Protein AF-A0ABD0KEA9-F1 (afdb_monomer)

InterPro domains:
  IPR002018 Carboxylesterase, type B [PF00135] (58-97)
  IPR029058 Alpha/Beta hydrolase fold [G3DSA:3.40.50.1820] (56-98)
  IPR029058 Alpha/Beta hydrolase fold [SSF53474] (57-96)

Organism: NCBI:txid370345

Foldseek 3Di:
DDDDDDDDDDDDDDDDDDDDDDDPPPCVVVVVVVVVVVVVVVVVVDDPPPFDKDWDQDLVGIFIWTWDQDPPPRDIDTDGPDDDQFDPCDDPSPVPPTHGDPDPDD

Nearest PDB structures (foldseek):
  3fnb-assembly1_B  TM=3.994E-01  e=3.335E+00  Streptococcus mutans UA159
  2nvm-assembly1_B  TM=3.676E-01  e=4.300E+00  Trichormus variabilis ATCC 29413
  2kc9-assembly1_A  TM=2.903E-01  e=4.300E+00  Escherichia coli K-12
  6h8k-assembly1_C  TM=2.919E-01  e=6.296E+00  Yarrowia lipolytica

Sequence (106 aa):
MSCLPSQMIPSITFTRTCSHSRGGCPVRHQVVLTMLTLVLMWTWLGQCDARRFMERPTGYGTVRGLVETVHGGGKRVEKYLGIPYARPPLGNLRFERIHVQRILAC

Secondary structure (DSSP, 8-state):
-------------------------THHHHHHHHHHHHHHHHHHS-------EEEEEETTEEEEEEEEEPTTT--EEEE------S----GGGTTSPP--------

Structure (mmCIF, N/CA/C/O backbone):
data_AF-A0ABD0KEA9-F1
#
_entry.id   AF-A0ABD0KEA9-F1
#
loop_
_atom_site.group_PDB
_atom_site.id
_atom_site.type_symbol
_atom_site.label_atom_id
_atom_site.label_alt_id
_atom_site.label_comp_id
_atom_site.label_asym_id
_atom_site.label_entity_id
_atom_site.label_seq_id
_atom_site.pdbx_PDB_ins_code
_atom_site.Cartn_x
_atom_site.Cartn_y
_atom_site.Cartn_z
_atom_site.occupancy
_atom_site.B_iso_or_equiv
_atom_site.auth_seq_id
_atom_site.auth_comp_id
_atom_site.auth_asym_id
_atom_site.auth_atom_id
_atom_site.pdbx_PDB_model_num
ATOM 1 N N . MET A 1 1 ? 51.033 -19.710 -19.725 1.00 39.94 1 MET A N 1
ATOM 2 C CA . MET A 1 1 ? 51.881 -20.916 -19.812 1.00 39.94 1 MET A CA 1
ATOM 3 C C . MET A 1 1 ? 50.962 -22.090 -19.483 1.00 39.94 1 MET A C 1
ATOM 5 O O . MET A 1 1 ? 50.550 -22.192 -18.342 1.00 39.94 1 MET A O 1
ATOM 9 N N . SER A 1 2 ? 50.251 -22.649 -20.473 1.00 37.47 2 SER A N 1
ATOM 10 C CA . SER A 1 2 ? 50.660 -23.830 -21.274 1.00 37.47 2 SER A CA 1
ATOM 11 C C . SER A 1 2 ? 50.842 -25.057 -20.359 1.00 37.47 2 SER A C 1
ATOM 13 O O . SER A 1 2 ? 51.648 -24.995 -19.444 1.00 37.47 2 SER A O 1
ATOM 15 N N . CYS A 1 3 ? 50.101 -26.160 -20.488 1.00 37.50 3 CYS A N 1
ATOM 16 C CA . CYS A 1 3 ? 49.977 -26.983 -21.692 1.00 37.50 3 CYS A CA 1
ATOM 17 C C . CYS A 1 3 ? 48.723 -27.888 -21.681 1.00 37.50 3 CYS A C 1
ATOM 19 O O . CYS A 1 3 ? 48.277 -28.338 -20.628 1.00 37.50 3 CYS A O 1
ATOM 21 N N . LEU A 1 4 ? 48.230 -28.191 -22.889 1.00 46.28 4 LEU A N 1
ATOM 22 C CA . LEU A 1 4 ? 47.390 -29.347 -23.237 1.00 46.28 4 LEU A CA 1
ATOM 23 C C . LEU A 1 4 ? 48.160 -30.675 -23.069 1.00 46.28 4 LEU A C 1
ATOM 25 O O . LEU A 1 4 ? 49.394 -30.658 -23.044 1.00 46.28 4 LEU A O 1
ATOM 29 N N . PRO A 1 5 ? 47.466 -31.819 -23.216 1.00 48.44 5 PRO A N 1
ATOM 30 C CA . PRO A 1 5 ? 48.010 -32.914 -24.000 1.00 48.44 5 PRO A CA 1
ATOM 31 C C . PRO A 1 5 ? 47.191 -33.239 -25.257 1.00 48.44 5 PRO A C 1
ATOM 33 O O . PRO A 1 5 ? 45.963 -33.287 -25.284 1.00 48.44 5 PRO A O 1
ATOM 36 N N . SER A 1 6 ? 47.996 -33.451 -26.289 1.00 44.81 6 SER A N 1
ATOM 37 C CA . SER A 1 6 ? 47.779 -33.911 -27.652 1.00 44.81 6 SER A CA 1
ATOM 38 C C . SER A 1 6 ? 47.024 -35.236 -27.831 1.00 44.81 6 SER A C 1
ATOM 40 O O . SER A 1 6 ? 47.355 -36.233 -27.203 1.00 44.81 6 SER A O 1
ATOM 42 N N . GLN A 1 7 ? 46.189 -35.218 -28.877 1.00 47.38 7 GLN A N 1
ATOM 43 C CA . GLN A 1 7 ? 46.119 -36.173 -29.998 1.00 47.38 7 GLN A CA 1
ATOM 44 C C . GLN A 1 7 ? 45.576 -37.592 -29.761 1.00 47.38 7 GLN A C 1
ATOM 46 O O . GLN A 1 7 ? 46.248 -38.467 -29.224 1.00 47.38 7 GLN A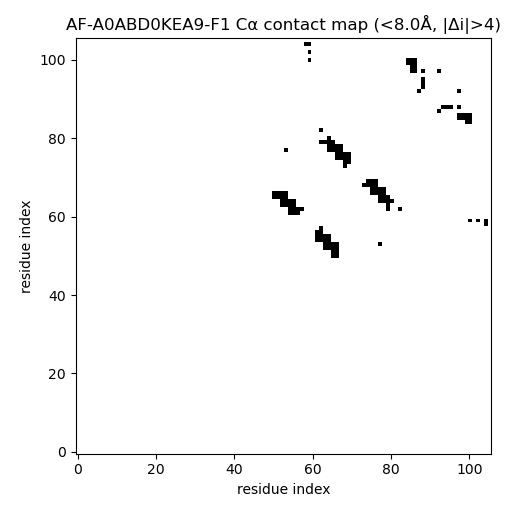 O 1
ATOM 51 N N . MET A 1 8 ? 44.444 -37.871 -30.413 1.00 37.59 8 MET A N 1
ATOM 52 C CA . MET A 1 8 ? 44.232 -39.152 -31.086 1.00 37.59 8 MET A CA 1
ATOM 53 C C . MET A 1 8 ? 43.490 -38.912 -32.405 1.00 37.59 8 MET A C 1
ATOM 55 O O . MET A 1 8 ? 42.360 -38.432 -32.433 1.00 37.59 8 MET A O 1
ATOM 59 N N . ILE A 1 9 ? 44.190 -39.196 -33.500 1.00 55.03 9 ILE A N 1
ATOM 60 C CA . ILE A 1 9 ? 43.733 -39.114 -34.889 1.00 55.03 9 ILE A CA 1
ATOM 61 C C . ILE A 1 9 ? 43.182 -40.490 -35.279 1.00 55.03 9 ILE A C 1
ATOM 63 O O . ILE A 1 9 ? 43.845 -41.491 -35.005 1.00 55.03 9 ILE A O 1
ATOM 67 N N . PRO A 1 10 ? 42.062 -40.560 -36.012 1.00 43.53 10 PRO A N 1
ATOM 68 C CA . PRO A 1 10 ? 41.913 -41.598 -37.020 1.00 43.53 10 PRO A CA 1
ATOM 69 C C . PRO A 1 10 ? 41.870 -40.984 -38.422 1.00 43.53 10 PRO A C 1
ATOM 71 O O . PRO A 1 10 ? 40.972 -40.228 -38.790 1.00 43.53 10 PRO A O 1
ATOM 74 N N . SER A 1 11 ? 42.876 -41.354 -39.208 1.00 51.12 11 SER A N 1
ATOM 75 C CA . SER A 1 11 ? 42.939 -41.175 -40.650 1.00 51.12 11 SER A CA 1
ATOM 76 C C . SER A 1 11 ? 41.891 -42.079 -41.290 1.00 51.12 11 SER A C 1
ATOM 78 O O . SER A 1 11 ? 42.076 -43.294 -41.323 1.00 51.12 11 SER A O 1
ATOM 80 N N . ILE A 1 12 ? 40.803 -41.514 -41.812 1.00 56.44 12 ILE A N 1
ATOM 81 C CA . ILE A 1 12 ? 39.953 -42.232 -42.764 1.00 56.44 12 ILE A CA 1
ATOM 82 C C . ILE A 1 12 ? 39.763 -41.361 -43.997 1.00 56.44 12 ILE A C 1
ATOM 84 O O . ILE A 1 12 ? 39.198 -40.270 -43.975 1.00 56.44 12 ILE A O 1
ATOM 88 N N . THR A 1 13 ? 40.332 -41.888 -45.068 1.00 46.00 13 THR A N 1
ATOM 89 C CA . THR A 1 13 ? 40.400 -41.377 -46.422 1.00 46.00 13 THR A CA 1
ATOM 90 C C . THR A 1 13 ? 39.017 -41.083 -47.002 1.00 46.00 13 THR A C 1
ATOM 92 O O . THR A 1 13 ? 38.128 -41.929 -47.035 1.00 46.00 13 THR A O 1
ATOM 95 N N . PHE A 1 14 ? 38.900 -39.855 -47.500 1.00 48.84 14 PHE A N 1
ATOM 96 C CA . PHE A 1 14 ? 38.057 -39.367 -48.587 1.00 48.84 14 PHE A CA 1
ATOM 97 C C . PHE A 1 14 ? 37.294 -40.440 -49.391 1.00 48.84 14 PHE A C 1
ATOM 99 O O . PHE A 1 14 ? 37.881 -41.152 -50.203 1.00 48.84 14 PHE A O 1
ATOM 106 N N . THR A 1 15 ? 35.961 -40.449 -49.286 1.00 43.66 15 THR A N 1
ATOM 107 C CA . THR A 1 15 ? 35.105 -40.826 -50.419 1.00 43.66 15 THR A CA 1
ATOM 108 C C . THR A 1 15 ? 33.952 -39.834 -50.588 1.00 43.66 15 THR A C 1
ATOM 110 O O . THR A 1 15 ? 33.056 -39.724 -49.764 1.00 43.66 15 THR A O 1
ATOM 113 N N . ARG A 1 16 ? 34.011 -39.140 -51.730 1.00 38.59 16 ARG A N 1
ATOM 114 C CA . ARG A 1 16 ? 32.894 -38.626 -52.535 1.00 38.59 16 ARG A CA 1
ATOM 115 C C . ARG A 1 16 ? 31.982 -37.573 -51.899 1.00 38.59 16 ARG A C 1
ATOM 117 O O . ARG A 1 16 ? 30.956 -37.859 -51.293 1.00 38.59 16 ARG A O 1
ATOM 124 N N . THR A 1 17 ? 32.263 -36.328 -52.272 1.00 51.31 17 THR A N 1
ATOM 125 C CA . THR A 1 17 ? 31.219 -35.367 -52.633 1.00 51.31 17 THR A CA 1
ATOM 126 C C . THR A 1 17 ? 30.266 -36.014 -53.647 1.00 51.31 17 THR A C 1
ATOM 128 O O . THR A 1 17 ? 30.593 -36.166 -54.822 1.00 51.31 17 THR A O 1
ATOM 131 N N . CYS A 1 18 ? 29.075 -36.419 -53.203 1.00 41.50 18 CYS A N 1
ATOM 132 C CA . CYS A 1 18 ? 27.976 -36.688 -54.123 1.00 41.50 18 CYS A CA 1
ATOM 133 C C . CYS A 1 18 ? 27.355 -35.352 -54.524 1.00 41.50 18 CYS A C 1
ATOM 135 O O . CYS A 1 18 ? 26.580 -34.731 -53.796 1.00 41.50 18 CYS A O 1
ATOM 137 N N . SER A 1 19 ? 27.753 -34.918 -55.713 1.00 52.91 19 SER A N 1
ATOM 138 C CA . SER A 1 19 ? 27.030 -33.984 -56.551 1.00 52.91 19 SER A CA 1
ATOM 139 C C . SER A 1 19 ? 25.570 -34.424 -56.726 1.00 52.91 19 SER A C 1
ATOM 141 O O . SER A 1 19 ? 25.270 -35.523 -57.175 1.00 52.91 19 SER A O 1
ATOM 143 N N . HIS A 1 20 ? 24.669 -33.518 -56.353 1.00 51.78 20 HIS A N 1
ATOM 144 C CA . HIS A 1 20 ? 23.441 -33.161 -57.063 1.00 51.78 20 HIS A CA 1
ATOM 145 C C . HIS A 1 20 ? 22.667 -34.281 -57.794 1.00 51.78 20 HIS A C 1
ATOM 147 O O . HIS A 1 20 ? 22.959 -34.586 -58.946 1.00 51.78 20 HIS A O 1
ATOM 153 N N . SER A 1 21 ? 21.561 -34.757 -57.205 1.00 41.00 21 SER A N 1
ATOM 154 C CA . SER A 1 21 ? 20.344 -35.073 -57.974 1.00 41.00 21 SER A CA 1
ATOM 155 C C . SER A 1 21 ? 19.112 -35.281 -57.079 1.00 41.00 21 SER A C 1
ATOM 157 O O . SER A 1 21 ? 18.949 -36.319 -56.449 1.00 41.00 21 SER A O 1
ATOM 159 N N . ARG A 1 22 ? 18.207 -34.295 -57.146 1.00 50.91 22 ARG A N 1
ATOM 160 C CA . ARG A 1 22 ? 16.736 -34.439 -57.164 1.00 50.91 22 ARG A CA 1
ATOM 161 C C . ARG A 1 22 ? 16.058 -35.137 -55.977 1.00 50.91 22 ARG A C 1
ATOM 163 O O . ARG A 1 22 ? 15.383 -36.146 -56.124 1.00 50.91 22 ARG A O 1
ATOM 170 N N . GLY A 1 23 ? 16.080 -34.457 -54.842 1.00 48.34 23 GLY A N 1
ATOM 171 C CA . GLY A 1 2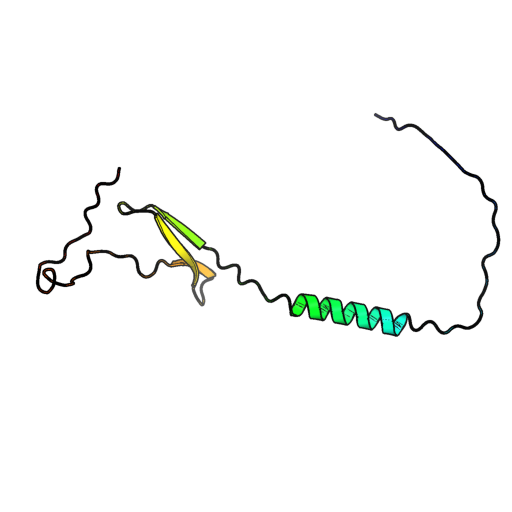3 ? 14.915 -34.352 -53.968 1.00 48.34 23 GLY A CA 1
ATOM 172 C C . GLY A 1 23 ? 14.810 -32.885 -53.589 1.00 48.34 23 GLY A C 1
ATOM 173 O O . GLY A 1 23 ? 15.715 -32.369 -52.943 1.00 48.34 23 GLY A O 1
ATOM 174 N N . GLY A 1 24 ? 13.795 -32.169 -54.074 1.00 48.97 24 GLY A N 1
ATOM 175 C CA . GLY A 1 24 ? 13.556 -30.784 -53.673 1.00 48.97 24 GLY A CA 1
ATOM 176 C C . GLY A 1 24 ? 13.190 -30.770 -52.197 1.00 48.97 24 GLY A C 1
ATOM 177 O O . GLY A 1 24 ? 12.019 -30.884 -51.854 1.00 48.97 24 GLY A O 1
ATOM 178 N N . CYS A 1 25 ? 14.191 -30.724 -51.321 1.00 48.66 25 CYS A N 1
ATOM 179 C CA . CYS A 1 25 ? 13.965 -30.741 -49.890 1.00 48.66 25 CYS A CA 1
ATOM 180 C C . CYS A 1 25 ? 13.130 -29.495 -49.534 1.00 48.66 25 CYS A C 1
ATOM 182 O O . CYS A 1 25 ? 13.555 -28.376 -49.847 1.00 48.66 25 CYS A O 1
ATOM 184 N N . PRO A 1 26 ? 11.971 -29.627 -48.866 1.00 55.84 26 PRO A N 1
ATOM 185 C CA . PRO A 1 26 ? 11.125 -28.499 -48.470 1.00 55.84 26 PRO A CA 1
ATOM 186 C C . PRO A 1 26 ? 11.741 -27.710 -47.293 1.00 55.84 26 PRO A C 1
ATOM 188 O O . PRO A 1 26 ? 11.032 -27.172 -46.447 1.00 55.84 26 PRO A O 1
ATOM 191 N N . VAL A 1 27 ? 13.076 -27.616 -47.230 1.00 54.34 27 VAL A N 1
ATOM 192 C CA . VAL A 1 27 ? 13.852 -27.034 -46.122 1.00 54.34 27 VAL A CA 1
ATOM 193 C C . VAL A 1 27 ? 13.527 -25.557 -45.948 1.00 54.34 27 VAL A C 1
ATOM 195 O O . VAL A 1 27 ? 13.516 -25.055 -44.834 1.00 54.34 27 VAL A O 1
ATOM 198 N N . ARG A 1 28 ? 13.186 -24.853 -47.033 1.00 61.66 28 ARG A N 1
ATOM 199 C CA . ARG A 1 28 ? 12.846 -23.428 -46.970 1.00 61.66 28 ARG A CA 1
ATOM 200 C C . ARG A 1 28 ? 11.506 -23.186 -46.276 1.00 61.66 28 ARG A C 1
ATOM 202 O O . ARG A 1 28 ? 11.402 -22.256 -45.492 1.00 61.66 28 ARG A O 1
ATOM 209 N N . HIS A 1 29 ? 10.504 -24.031 -46.520 1.00 60.66 29 HIS A N 1
ATOM 210 C CA . HIS A 1 29 ? 9.199 -23.898 -45.869 1.00 60.66 29 HIS A CA 1
ATOM 211 C C . HIS A 1 29 ? 9.235 -24.444 -44.437 1.00 60.66 29 HIS A C 1
ATOM 213 O O . HIS A 1 29 ? 8.672 -23.840 -43.530 1.00 60.66 29 HIS A O 1
ATOM 219 N N . GLN A 1 30 ? 9.959 -25.545 -44.217 1.00 70.81 30 GLN A N 1
ATOM 220 C CA . GLN A 1 30 ? 10.080 -26.166 -42.901 1.00 70.81 30 GLN A CA 1
ATOM 221 C C . GLN A 1 30 ? 10.874 -25.295 -41.916 1.00 70.81 30 GLN A C 1
ATOM 223 O O . GLN A 1 30 ? 10.455 -25.166 -40.773 1.00 70.81 30 GLN A O 1
ATOM 228 N N . VAL A 1 31 ? 11.950 -24.628 -42.357 1.00 78.75 31 VAL A N 1
ATOM 229 C CA . VAL A 1 31 ? 12.700 -23.669 -41.521 1.00 78.75 31 VAL A CA 1
ATOM 230 C C . VAL A 1 31 ? 11.880 -22.405 -41.236 1.00 78.75 31 VAL A C 1
ATOM 232 O O . VAL A 1 31 ? 11.952 -21.857 -40.142 1.00 78.75 31 VAL A O 1
ATOM 235 N N . VAL A 1 32 ? 11.061 -21.942 -42.185 1.00 85.00 32 VAL A N 1
ATOM 236 C CA . VAL A 1 32 ? 10.185 -20.778 -41.962 1.00 85.00 32 VAL A CA 1
ATOM 237 C C . VAL A 1 32 ? 9.064 -21.114 -40.975 1.00 85.00 32 VAL A C 1
ATOM 239 O O . VAL A 1 32 ? 8.796 -20.323 -40.076 1.00 85.00 32 VAL A O 1
ATOM 242 N N . LEU A 1 33 ? 8.458 -22.300 -41.084 1.00 82.12 33 LEU A N 1
ATOM 243 C CA . LEU A 1 33 ? 7.445 -22.782 -40.141 1.00 82.12 33 LEU A CA 1
ATOM 244 C C . LEU A 1 33 ? 7.998 -22.940 -38.723 1.00 82.12 33 LEU A C 1
ATOM 246 O O . LEU A 1 33 ? 7.331 -22.530 -37.779 1.00 82.12 33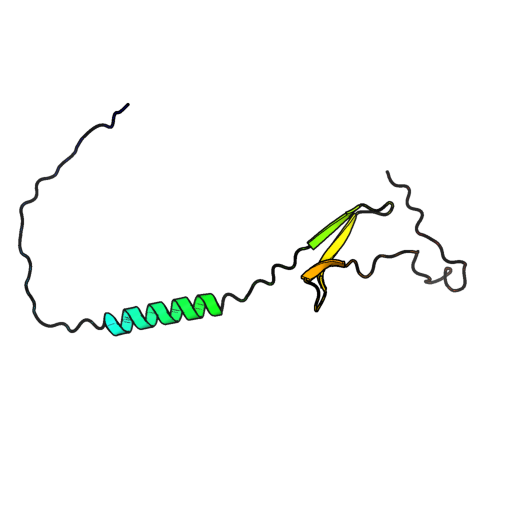 LEU A O 1
ATOM 250 N N . THR A 1 34 ? 9.206 -23.490 -38.556 1.00 86.12 34 THR A N 1
ATOM 251 C CA . THR A 1 34 ? 9.818 -23.629 -37.224 1.00 86.12 34 THR A CA 1
ATOM 252 C C . THR A 1 34 ? 10.187 -22.280 -36.616 1.00 86.12 34 THR A C 1
ATOM 254 O O . THR A 1 34 ? 9.991 -22.075 -35.423 1.00 86.12 34 THR A O 1
ATOM 257 N N . MET A 1 35 ? 10.657 -21.320 -37.414 1.00 85.88 35 MET A N 1
ATOM 258 C CA . MET A 1 35 ? 10.896 -19.955 -36.933 1.00 85.88 35 MET A CA 1
ATOM 259 C C . MET A 1 35 ? 9.592 -19.271 -36.507 1.00 85.88 35 MET A C 1
ATOM 261 O O . MET A 1 35 ? 9.549 -18.610 -35.473 1.00 85.88 35 MET A O 1
ATOM 265 N N . LEU A 1 36 ? 8.510 -19.472 -37.263 1.00 87.50 36 LEU A N 1
ATOM 266 C CA . LEU A 1 36 ? 7.208 -18.870 -36.985 1.00 87.50 36 LEU A CA 1
ATOM 267 C C . LEU A 1 36 ? 6.564 -19.468 -35.723 1.00 87.50 36 LEU A C 1
ATOM 269 O O . LEU A 1 36 ? 6.019 -18.720 -34.917 1.00 87.50 36 LEU A O 1
ATOM 273 N N . THR A 1 37 ? 6.689 -20.778 -35.480 1.00 87.88 37 THR A N 1
ATOM 274 C CA . THR A 1 37 ? 6.201 -21.399 -34.236 1.00 87.88 37 THR A CA 1
ATOM 275 C C . THR A 1 37 ? 7.030 -21.021 -33.015 1.00 87.88 37 THR A C 1
ATOM 277 O O . THR A 1 37 ? 6.448 -20.867 -31.949 1.00 87.88 37 THR A O 1
ATOM 280 N N . LEU A 1 38 ? 8.346 -20.819 -33.140 1.00 85.88 38 LEU A N 1
ATOM 281 C CA . LEU A 1 38 ? 9.186 -20.335 -32.036 1.00 85.88 38 LEU A CA 1
ATOM 282 C C . LEU A 1 38 ? 8.870 -18.880 -31.673 1.00 85.88 38 LEU A C 1
ATOM 284 O O . LEU A 1 38 ? 8.754 -18.558 -30.493 1.00 85.88 38 LEU A O 1
ATOM 288 N N . VAL A 1 39 ? 8.663 -18.019 -32.675 1.00 87.12 39 VAL A N 1
ATOM 289 C CA . VAL A 1 39 ? 8.207 -16.636 -32.464 1.00 87.12 39 VAL A CA 1
ATOM 290 C C . VAL A 1 39 ? 6.827 -16.631 -31.818 1.00 87.12 39 VAL A C 1
ATOM 292 O O . VAL A 1 39 ? 6.635 -15.949 -30.816 1.00 87.12 39 VAL A O 1
ATOM 295 N N . LEU A 1 40 ? 5.886 -17.439 -32.321 1.00 84.31 40 LEU A N 1
ATOM 296 C CA . LEU A 1 40 ? 4.569 -17.570 -31.705 1.00 84.31 40 LEU A CA 1
ATOM 297 C C . LEU A 1 40 ? 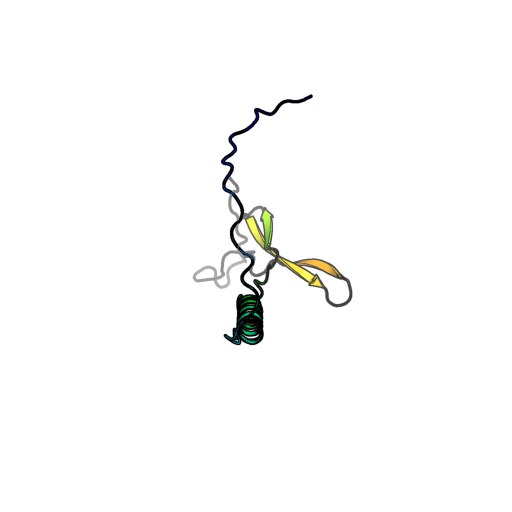4.684 -18.099 -30.270 1.00 84.31 40 LEU A C 1
ATOM 299 O O . LEU A 1 40 ? 4.157 -17.479 -29.358 1.00 84.31 40 LEU A O 1
ATOM 303 N N . MET A 1 41 ? 5.454 -19.153 -30.020 1.00 80.06 41 MET A N 1
ATOM 304 C CA . MET A 1 41 ? 5.673 -19.694 -28.678 1.00 80.06 41 MET A CA 1
ATOM 305 C C . MET A 1 41 ? 6.262 -18.644 -27.720 1.00 80.06 41 MET A C 1
ATOM 307 O O . MET A 1 41 ? 5.796 -18.534 -26.592 1.00 80.06 41 MET A O 1
ATOM 311 N N . TRP A 1 42 ? 7.213 -17.816 -28.160 1.00 75.00 42 TRP A N 1
ATOM 312 C CA . TRP A 1 42 ? 7.735 -16.699 -27.360 1.00 75.00 42 TRP A CA 1
ATOM 313 C C . TRP A 1 42 ? 6.734 -15.565 -27.155 1.00 75.00 42 TRP A C 1
ATOM 315 O O . TRP A 1 42 ? 6.732 -14.953 -26.094 1.00 75.00 42 TRP A O 1
ATOM 325 N N . THR A 1 43 ? 5.858 -15.298 -28.123 1.00 79.19 43 THR A N 1
ATOM 326 C CA . THR A 1 43 ? 4.767 -14.325 -27.941 1.00 79.19 43 THR A CA 1
ATOM 327 C C . THR A 1 43 ? 3.625 -14.860 -27.068 1.00 79.19 43 THR A C 1
ATOM 329 O O . THR A 1 43 ? 2.882 -14.067 -26.498 1.00 79.19 43 THR A O 1
ATOM 332 N N . TRP A 1 44 ? 3.496 -16.186 -26.935 1.00 74.38 44 TRP A N 1
ATOM 333 C CA . TRP A 1 44 ? 2.477 -16.861 -26.123 1.00 74.38 44 TRP A CA 1
ATOM 334 C C . TRP A 1 44 ? 2.952 -17.215 -24.704 1.00 74.38 44 TRP A C 1
ATOM 336 O O . TRP A 1 44 ? 2.114 -17.362 -23.813 1.00 74.38 44 TRP A O 1
ATOM 346 N N . LEU A 1 45 ? 4.265 -17.296 -24.445 1.00 66.94 45 LEU A N 1
ATOM 347 C CA . LEU A 1 45 ? 4.800 -17.203 -23.083 1.00 66.94 45 LEU A CA 1
ATOM 348 C C . LEU A 1 45 ? 4.654 -15.748 -22.633 1.00 66.94 45 LEU A C 1
ATOM 350 O O . LEU A 1 45 ? 5.545 -14.925 -22.823 1.00 66.94 45 LEU A O 1
ATOM 354 N N . GLY A 1 46 ? 3.458 -15.453 -22.122 1.00 66.00 46 GLY A N 1
ATOM 355 C CA . GLY A 1 46 ? 2.974 -14.120 -21.807 1.00 66.00 46 GLY A CA 1
ATOM 356 C C . GLY A 1 46 ? 3.987 -13.250 -21.077 1.00 66.00 46 GLY A C 1
ATOM 357 O O . GLY A 1 46 ? 4.837 -13.730 -20.327 1.00 66.00 46 GLY A O 1
ATOM 358 N N . GLN A 1 47 ? 3.866 -11.940 -21.286 1.00 64.56 47 GLN A N 1
ATOM 359 C CA . GLN A 1 47 ? 4.609 -10.969 -20.501 1.00 64.56 47 GLN A CA 1
ATOM 360 C C . GLN A 1 47 ? 4.345 -11.214 -19.010 1.00 64.56 47 GLN A C 1
ATOM 362 O O . GLN A 1 47 ? 3.299 -10.852 -18.47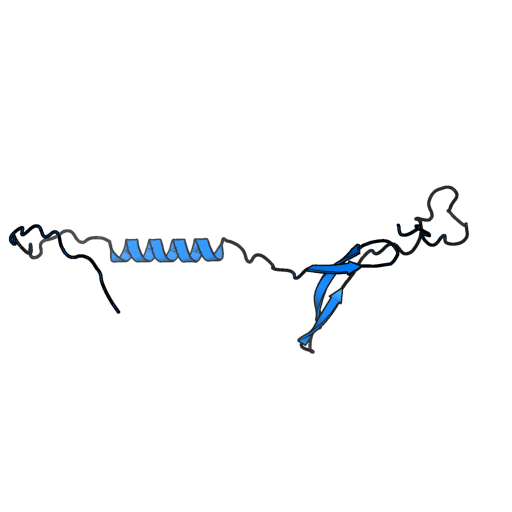4 1.00 64.56 47 GLN A O 1
ATOM 367 N N . CYS A 1 48 ? 5.309 -11.842 -18.338 1.00 58.44 48 CYS A N 1
ATOM 368 C CA . CYS A 1 48 ? 5.361 -11.913 -16.892 1.00 58.44 48 CYS A CA 1
ATOM 369 C C . CYS A 1 48 ? 5.504 -10.471 -16.397 1.00 58.44 48 CYS A C 1
ATOM 371 O O . CYS A 1 48 ? 6.579 -9.882 -16.514 1.00 58.44 48 CYS A O 1
ATOM 373 N N . ASP A 1 49 ? 4.417 -9.879 -15.902 1.00 62.84 49 ASP A N 1
ATOM 374 C CA . ASP A 1 49 ? 4.443 -8.544 -15.306 1.00 62.84 49 ASP A CA 1
ATOM 375 C C . ASP A 1 49 ? 5.317 -8.608 -14.045 1.00 62.84 49 ASP A C 1
ATOM 377 O O . ASP A 1 49 ? 4.881 -9.020 -12.968 1.00 62.84 49 ASP A O 1
ATO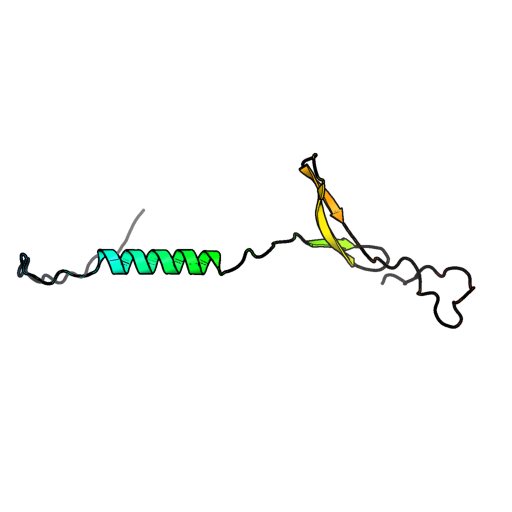M 381 N N . ALA A 1 50 ? 6.599 -8.268 -14.199 1.00 64.88 50 ALA A N 1
ATOM 382 C CA . ALA A 1 50 ? 7.583 -8.219 -13.127 1.00 64.88 50 ALA A CA 1
ATOM 383 C C . ALA A 1 50 ? 7.342 -6.978 -12.255 1.00 64.88 50 ALA A C 1
ATOM 385 O O . ALA A 1 50 ? 8.177 -6.073 -12.152 1.00 64.88 50 ALA A O 1
ATOM 386 N N . ARG A 1 51 ? 6.168 -6.930 -11.621 1.00 73.38 51 ARG A N 1
ATOM 387 C CA . ARG A 1 51 ? 5.832 -5.950 -10.594 1.00 73.38 51 ARG A CA 1
ATOM 388 C C . ARG A 1 51 ? 6.867 -6.035 -9.480 1.00 73.38 51 ARG A C 1
ATOM 390 O O . ARG A 1 51 ? 6.999 -7.047 -8.799 1.00 73.38 51 ARG A O 1
ATOM 397 N N . ARG A 1 52 ? 7.634 -4.957 -9.305 1.00 84.19 52 ARG A N 1
ATOM 398 C CA . ARG A 1 52 ? 8.640 -4.857 -8.242 1.00 84.19 52 ARG A CA 1
ATOM 399 C C . ARG A 1 52 ? 7.939 -4.679 -6.898 1.00 84.19 52 ARG A C 1
ATOM 401 O O . ARG A 1 52 ? 7.405 -3.604 -6.624 1.00 84.19 52 ARG A O 1
ATOM 408 N N . PHE A 1 53 ? 7.957 -5.723 -6.078 1.00 91.25 53 PHE A N 1
ATOM 409 C CA . PHE A 1 53 ? 7.505 -5.668 -4.690 1.00 91.25 53 PHE A CA 1
ATOM 410 C C . PHE A 1 53 ? 8.573 -5.029 -3.792 1.00 91.25 53 PHE A C 1
ATOM 412 O O . PHE A 1 53 ? 9.767 -5.158 -4.060 1.00 91.25 53 PHE A O 1
ATOM 419 N N . MET A 1 54 ? 8.136 -4.331 -2.744 1.00 93.81 54 MET A N 1
ATOM 420 C CA . MET A 1 54 ? 8.998 -3.695 -1.743 1.00 93.81 54 MET A CA 1
ATOM 421 C C . MET A 1 54 ? 8.490 -4.032 -0.343 1.00 93.81 54 MET A C 1
ATOM 423 O O . MET A 1 54 ? 7.290 -3.959 -0.104 1.00 93.81 54 MET A O 1
ATOM 427 N N . GLU A 1 55 ? 9.378 -4.382 0.583 1.00 95.00 55 GLU A N 1
ATOM 428 C CA . GLU A 1 55 ? 9.022 -4.675 1.974 1.00 95.00 55 GLU A CA 1
ATOM 429 C C . GLU A 1 55 ? 9.558 -3.589 2.909 1.00 95.00 55 GLU A C 1
ATOM 431 O O . GLU A 1 55 ? 10.688 -3.119 2.757 1.00 95.00 55 GLU A O 1
ATOM 436 N N . ARG A 1 56 ? 8.739 -3.161 3.875 1.00 95.06 56 ARG A N 1
ATOM 437 C CA . ARG A 1 56 ? 9.095 -2.135 4.861 1.00 95.06 56 ARG A CA 1
ATOM 438 C C . ARG A 1 56 ? 8.769 -2.611 6.273 1.00 95.06 56 ARG A C 1
ATOM 440 O O . ARG A 1 56 ? 7.617 -2.967 6.527 1.00 95.06 56 ARG A O 1
ATOM 447 N N . PRO A 1 57 ? 9.742 -2.605 7.201 1.00 93.94 57 PRO A N 1
ATOM 448 C CA . PRO A 1 57 ? 9.469 -2.902 8.597 1.00 93.94 57 PRO A CA 1
ATOM 449 C C . PRO A 1 57 ? 8.695 -1.742 9.232 1.00 93.94 57 PRO A C 1
ATOM 451 O O . PRO A 1 57 ? 9.020 -0.572 9.030 1.00 93.94 57 PRO A O 1
ATOM 454 N N . THR A 1 58 ? 7.675 -2.065 10.016 1.00 90.19 58 THR A N 1
ATOM 455 C CA . THR A 1 58 ? 6.941 -1.118 10.862 1.00 90.19 58 THR A CA 1
ATOM 456 C C . THR A 1 58 ? 6.943 -1.636 12.298 1.00 90.19 58 THR A C 1
ATOM 458 O O . THR A 1 58 ? 7.218 -2.813 12.528 1.00 90.19 58 THR A O 1
ATOM 461 N N . GLY A 1 59 ? 6.583 -0.795 13.272 1.00 87.69 59 GLY A N 1
ATOM 462 C CA . GLY A 1 59 ? 6.457 -1.232 14.671 1.00 87.69 59 GLY A CA 1
ATOM 463 C C . GLY A 1 59 ? 5.423 -2.347 14.898 1.00 87.69 59 GLY A C 1
ATOM 464 O O . GLY A 1 59 ? 5.440 -2.980 15.946 1.00 87.69 59 GLY A O 1
ATOM 465 N N . TYR A 1 60 ? 4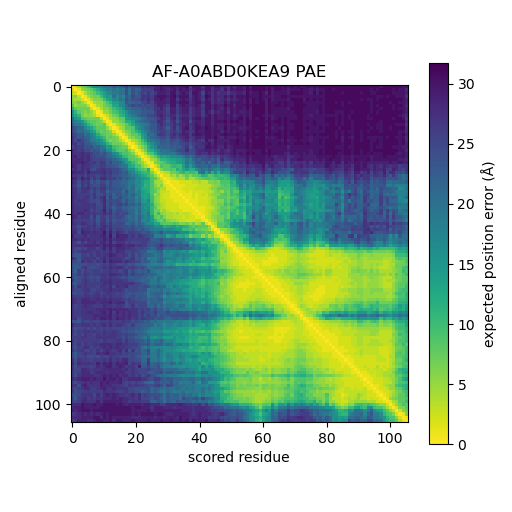.549 -2.610 13.919 1.00 86.31 60 TYR A N 1
ATOM 466 C CA . TYR A 1 60 ? 3.503 -3.637 13.975 1.00 86.31 60 TYR A CA 1
ATOM 467 C C . TYR A 1 60 ? 3.804 -4.869 13.105 1.00 86.31 60 TYR A C 1
ATOM 469 O O . TYR A 1 60 ? 2.981 -5.779 13.036 1.00 86.31 60 TYR A O 1
ATOM 477 N N . GLY A 1 61 ? 4.958 -4.902 12.429 1.00 90.69 61 GLY A N 1
ATOM 478 C CA . GLY A 1 61 ? 5.356 -5.966 11.503 1.00 90.69 61 GLY A CA 1
ATOM 479 C C . GLY A 1 61 ? 5.801 -5.444 10.136 1.00 90.69 61 GLY A C 1
ATOM 480 O O . GLY A 1 61 ? 5.759 -4.243 9.855 1.00 90.69 61 GLY A O 1
ATOM 481 N N . THR A 1 62 ? 6.248 -6.347 9.268 1.00 93.88 62 THR A N 1
ATOM 482 C CA . THR A 1 62 ? 6.710 -6.002 7.916 1.00 93.88 62 THR A CA 1
ATOM 483 C C . THR A 1 62 ? 5.537 -5.898 6.946 1.00 93.88 62 THR A C 1
ATOM 485 O O . THR A 1 62 ? 4.693 -6.789 6.880 1.00 93.88 62 THR A O 1
ATOM 488 N N . VAL A 1 63 ? 5.496 -4.820 6.162 1.00 95.38 63 VAL A N 1
ATOM 489 C CA . VAL A 1 63 ? 4.467 -4.573 5.147 1.00 95.38 63 VAL A CA 1
ATOM 490 C C . VAL A 1 63 ? 5.067 -4.707 3.754 1.00 95.38 63 VAL A C 1
ATOM 492 O O . VAL A 1 63 ? 6.104 -4.116 3.462 1.00 95.38 63 VAL A O 1
ATOM 495 N N . ARG A 1 64 ? 4.373 -5.428 2.868 1.00 95.31 64 ARG A N 1
ATOM 496 C CA . ARG A 1 64 ? 4.714 -5.535 1.446 1.00 95.31 64 ARG A CA 1
ATOM 497 C C . ARG A 1 64 ? 3.889 -4.558 0.607 1.00 95.31 64 ARG A C 1
ATOM 499 O O . ARG A 1 64 ? 2.663 -4.548 0.682 1.00 95.31 64 ARG A O 1
ATOM 506 N N . GLY A 1 65 ? 4.564 -3.774 -0.220 1.00 95.00 65 GLY A N 1
ATOM 507 C CA . GLY A 1 65 ? 3.998 -2.828 -1.173 1.00 95.00 65 GLY A CA 1
ATOM 508 C C . GLY A 1 65 ? 4.503 -3.060 -2.592 1.00 95.00 65 GLY A C 1
ATOM 509 O O . GLY A 1 65 ? 5.234 -4.011 -2.878 1.00 95.00 65 GLY A O 1
ATOM 510 N N . LEU A 1 66 ? 4.091 -2.170 -3.489 1.00 94.12 66 LEU A N 1
ATOM 511 C CA . LEU A 1 66 ? 4.411 -2.187 -4.912 1.00 94.12 66 LEU A CA 1
ATOM 512 C C . LEU A 1 66 ? 5.111 -0.887 -5.306 1.00 94.12 66 LEU A C 1
ATOM 514 O O . LEU A 1 66 ? 4.734 0.179 -4.829 1.00 94.12 66 LEU A O 1
ATOM 518 N N . VAL A 1 67 ? 6.086 -0.948 -6.211 1.00 94.06 67 VAL A N 1
ATOM 519 C CA . VAL A 1 67 ? 6.684 0.264 -6.784 1.00 94.06 67 VAL A CA 1
ATOM 520 C C . VAL A 1 67 ? 6.014 0.611 -8.111 1.00 94.06 67 VAL A C 1
ATOM 522 O O . VAL A 1 67 ? 6.161 -0.125 -9.085 1.00 94.06 67 VAL A O 1
ATOM 525 N N . GLU A 1 68 ? 5.327 1.751 -8.165 1.00 91.81 68 GLU A N 1
ATOM 526 C CA . GLU A 1 68 ? 4.663 2.278 -9.365 1.00 91.81 68 GLU A CA 1
ATOM 527 C C . GLU A 1 68 ? 5.390 3.535 -9.878 1.00 91.81 68 GLU A C 1
ATOM 529 O O . GLU A 1 68 ? 6.001 4.284 -9.116 1.00 91.81 6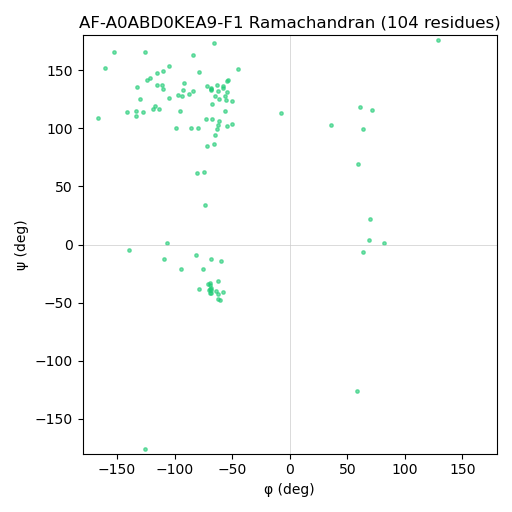8 GLU A O 1
ATOM 534 N N . THR A 1 69 ? 5.361 3.775 -11.188 1.00 92.06 69 THR A N 1
ATOM 535 C CA . THR A 1 69 ? 5.866 5.017 -11.798 1.00 92.06 69 THR A CA 1
ATOM 536 C C . THR A 1 69 ? 4.736 6.025 -11.958 1.00 92.06 69 THR A C 1
ATOM 538 O O . THR A 1 69 ? 3.702 5.713 -12.550 1.00 92.06 69 THR A O 1
ATOM 541 N N . VAL A 1 70 ? 4.942 7.246 -11.467 1.00 90.38 70 VAL A N 1
ATOM 542 C CA . VAL A 1 70 ? 3.967 8.337 -11.587 1.00 90.38 70 VAL A CA 1
ATOM 543 C C . VAL A 1 70 ? 3.859 8.779 -13.046 1.00 90.38 70 VAL A C 1
ATOM 545 O O . VAL A 1 70 ? 4.871 8.981 -13.726 1.00 90.38 70 VAL A O 1
ATOM 548 N N . HIS A 1 71 ? 2.623 8.948 -13.521 1.00 85.50 71 HIS A N 1
ATOM 549 C CA . HIS A 1 71 ? 2.352 9.405 -14.881 1.00 85.50 71 HIS A CA 1
ATOM 550 C C . HIS A 1 71 ? 2.914 10.818 -15.092 1.00 85.50 71 HIS A C 1
ATOM 552 O O . HIS A 1 71 ? 2.716 11.705 -14.265 1.00 85.50 71 HIS A O 1
ATOM 558 N N . GLY A 1 72 ? 3.640 11.016 -16.193 1.00 80.88 72 GLY A N 1
ATOM 559 C CA . GLY A 1 72 ? 4.152 12.328 -16.603 1.00 80.88 72 GLY A CA 1
ATOM 560 C C . GLY A 1 72 ? 5.445 12.801 -15.928 1.00 80.88 72 GLY A C 1
ATOM 561 O O . GLY A 1 72 ? 5.899 13.894 -16.240 1.00 80.88 72 GLY A O 1
ATOM 562 N N . GLY A 1 73 ? 6.065 12.014 -15.037 1.00 76.75 73 GLY A N 1
ATOM 563 C CA . GLY A 1 73 ? 7.250 12.483 -14.299 1.00 76.75 73 GLY A CA 1
ATOM 564 C C . GLY A 1 73 ? 8.384 11.482 -14.102 1.00 76.75 73 GLY A C 1
ATOM 565 O O . GLY A 1 73 ? 9.395 11.851 -13.511 1.00 76.75 73 GLY A O 1
ATOM 566 N N . GLY A 1 74 ? 8.231 10.217 -14.513 1.00 84.56 74 GLY A N 1
ATOM 567 C CA . GLY A 1 74 ? 9.266 9.173 -14.383 1.00 84.56 74 GLY A CA 1
ATOM 568 C C . GLY A 1 74 ? 9.667 8.810 -12.942 1.00 84.56 74 GLY A C 1
ATOM 569 O O . GLY A 1 74 ? 10.411 7.855 -12.723 1.00 84.56 74 GLY A O 1
ATOM 570 N N . LYS A 1 75 ? 9.165 9.539 -11.940 1.00 91.31 75 LYS A N 1
ATOM 571 C CA . LYS A 1 75 ? 9.419 9.290 -10.523 1.00 91.31 75 LYS A CA 1
ATOM 572 C C . LYS A 1 75 ? 8.755 7.985 -10.102 1.00 91.31 75 LYS A C 1
ATOM 574 O O . LYS A 1 75 ? 7.595 7.725 -10.425 1.00 91.31 75 LYS A O 1
ATOM 579 N N . ARG A 1 76 ? 9.504 7.172 -9.364 1.00 91.12 76 ARG A N 1
ATOM 580 C CA . ARG A 1 76 ? 9.031 5.913 -8.786 1.00 91.12 76 ARG A CA 1
ATOM 581 C C . ARG A 1 76 ? 8.528 6.173 -7.374 1.00 91.12 76 ARG A C 1
ATOM 583 O O . ARG A 1 76 ? 9.210 6.840 -6.602 1.00 91.12 76 ARG A O 1
ATOM 590 N N . VAL A 1 77 ? 7.356 5.643 -7.056 1.00 93.19 77 VAL A N 1
ATOM 591 C CA . VAL A 1 77 ? 6.725 5.749 -5.740 1.00 93.19 77 VAL A CA 1
ATOM 592 C C . VAL A 1 77 ? 6.421 4.362 -5.200 1.00 93.19 77 VAL A C 1
ATOM 594 O O . VAL A 1 77 ? 6.036 3.461 -5.943 1.00 93.19 77 VAL A O 1
ATOM 597 N N . GLU A 1 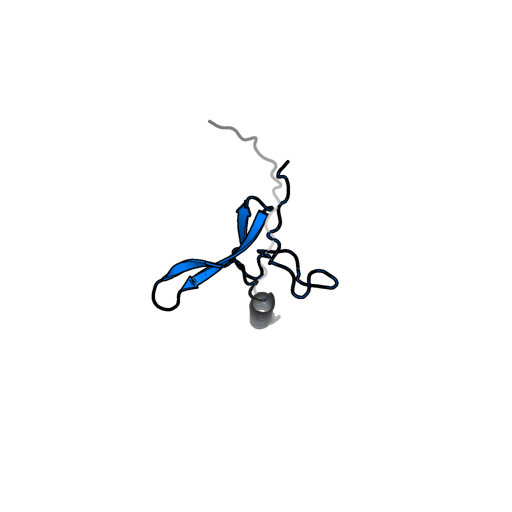78 ? 6.615 4.188 -3.899 1.00 95.00 78 GLU A N 1
ATOM 598 C CA . GLU A 1 78 ? 6.224 2.974 -3.191 1.00 95.00 78 GLU A CA 1
ATOM 599 C C . GLU A 1 78 ? 4.774 3.114 -2.723 1.00 95.00 78 GLU A C 1
ATOM 601 O O . GLU A 1 78 ? 4.398 4.108 -2.102 1.00 95.00 78 GLU A O 1
ATOM 606 N N . LYS A 1 79 ? 3.955 2.115 -3.027 1.00 93.94 79 LYS A N 1
ATOM 607 C CA . LYS A 1 79 ? 2.522 2.088 -2.762 1.00 93.94 79 LYS A CA 1
ATOM 608 C C . LYS A 1 79 ? 2.204 0.926 -1.836 1.00 93.94 79 LYS A C 1
ATOM 610 O O . LYS A 1 79 ? 2.369 -0.237 -2.207 1.00 93.94 79 LYS A O 1
ATOM 615 N N . TYR A 1 80 ? 1.709 1.253 -0.648 1.00 95.38 80 TYR A N 1
ATOM 616 C CA . TYR A 1 80 ? 1.261 0.289 0.351 1.00 95.38 80 TYR A CA 1
ATOM 617 C C . TYR A 1 80 ? -0.234 0.496 0.592 1.00 95.38 80 TYR A C 1
ATOM 619 O O . TYR A 1 80 ? -0.655 1.586 0.972 1.00 95.38 80 TYR A O 1
ATOM 627 N N . LEU A 1 81 ? -1.043 -0.530 0.325 1.00 94.06 81 LEU A N 1
ATOM 628 C CA . LEU A 1 81 ? -2.501 -0.466 0.435 1.00 94.06 81 LEU A CA 1
ATOM 629 C C . LEU A 1 81 ? -2.997 -1.408 1.530 1.00 94.06 81 LEU A C 1
ATOM 631 O O . LEU A 1 81 ? -2.424 -2.473 1.738 1.00 94.06 81 LEU A O 1
ATOM 635 N N . GLY A 1 82 ? -4.085 -1.021 2.198 1.00 93.69 82 GLY A N 1
ATOM 636 C CA . GLY A 1 82 ? -4.770 -1.880 3.167 1.00 93.69 82 GLY A CA 1
ATOM 637 C C . GLY A 1 82 ? -4.002 -2.128 4.467 1.00 93.69 82 GLY A C 1
ATOM 638 O O . GLY A 1 82 ? -4.271 -3.122 5.134 1.00 93.69 82 GLY A O 1
ATOM 639 N N . ILE A 1 83 ? -3.056 -1.256 4.840 1.00 93.69 83 ILE A N 1
ATOM 640 C CA . ILE A 1 83 ? -2.362 -1.371 6.128 1.00 93.69 83 ILE A CA 1
ATOM 641 C C . ILE A 1 83 ? -3.370 -1.096 7.256 1.00 93.69 83 ILE A C 1
ATOM 643 O O . ILE A 1 83 ? -3.937 0.002 7.303 1.00 93.69 83 ILE A O 1
ATOM 647 N N . PRO A 1 84 ? -3.597 -2.047 8.178 1.00 91.81 84 PRO A N 1
ATOM 648 C CA . PRO A 1 84 ? -4.443 -1.801 9.333 1.00 91.81 84 PRO A CA 1
ATOM 649 C C . PRO A 1 84 ? -3.762 -0.799 10.273 1.00 91.81 84 PRO A C 1
ATOM 651 O O . PRO A 1 84 ? -2.588 -0.932 10.604 1.00 91.81 84 PRO A O 1
ATOM 654 N N . TYR A 1 85 ? -4.514 0.204 10.719 1.00 88.75 85 TYR A N 1
ATOM 655 C CA . TYR A 1 85 ? -4.041 1.224 11.667 1.00 88.75 85 TYR A CA 1
ATOM 656 C C . TYR A 1 85 ? -4.681 1.081 13.058 1.00 88.75 85 TYR A C 1
ATOM 658 O O . TYR A 1 85 ? -4.245 1.699 14.030 1.00 88.75 85 TYR A O 1
ATOM 666 N N . ALA A 1 86 ? -5.730 0.265 13.163 1.00 91.56 86 ALA A N 1
ATOM 667 C CA . ALA A 1 86 ? -6.478 0.024 14.385 1.00 91.56 86 ALA A CA 1
ATOM 668 C C . ALA A 1 86 ? -7.112 -1.369 14.364 1.00 91.56 86 ALA A C 1
ATOM 670 O O . ALA A 1 86 ? -7.212 -2.017 13.319 1.00 91.56 86 ALA A O 1
ATOM 671 N N . ARG A 1 87 ? -7.574 -1.822 15.532 1.00 90.69 87 ARG A N 1
ATOM 672 C CA . ARG A 1 87 ? -8.413 -3.018 15.628 1.00 90.69 87 ARG A CA 1
ATOM 673 C C . ARG A 1 87 ? -9.741 -2.783 14.888 1.00 90.69 87 ARG A C 1
ATOM 675 O O . ARG A 1 87 ? -10.322 -1.709 15.054 1.00 90.69 87 ARG A O 1
ATOM 682 N N . PRO A 1 88 ? -10.240 -3.762 14.108 1.00 92.06 88 PRO A N 1
ATOM 683 C CA . PRO A 1 88 ? -11.541 -3.655 13.455 1.00 92.06 88 PRO A CA 1
ATOM 684 C C . PRO A 1 88 ? -12.652 -3.343 14.475 1.00 92.06 88 PRO A C 1
ATOM 686 O O . PRO A 1 88 ? -12.722 -4.028 15.498 1.00 92.06 88 PRO A O 1
ATOM 689 N N . PRO A 1 89 ? -13.524 -2.347 14.229 1.00 92.56 89 PRO A N 1
ATOM 690 C CA . PRO A 1 89 ? -14.563 -1.925 15.172 1.00 92.56 89 PRO A CA 1
ATOM 691 C C . PRO A 1 89 ? -15.782 -2.859 15.111 1.00 92.56 89 PRO A C 1
ATOM 693 O O . PRO A 1 89 ? -16.885 -2.466 14.732 1.00 92.56 89 PRO A O 1
ATOM 696 N N . LEU A 1 90 ? -15.563 -4.131 15.433 1.00 93.31 90 LEU A N 1
ATOM 697 C CA . LEU A 1 90 ? -16.576 -5.183 15.407 1.00 93.31 90 LEU A CA 1
ATOM 698 C C . LEU A 1 90 ? -17.029 -5.547 16.828 1.00 93.31 90 LEU A C 1
ATOM 700 O O . LEU A 1 90 ? -16.283 -5.392 17.797 1.00 93.31 90 LEU A O 1
ATOM 704 N N . GLY A 1 91 ? -18.261 -6.049 16.947 1.00 92.50 91 GLY A N 1
ATOM 705 C CA . GLY A 1 91 ? -18.844 -6.469 18.224 1.00 92.50 91 GLY A CA 1
ATOM 706 C C . GLY A 1 91 ? -18.876 -5.331 19.245 1.00 92.50 91 GLY A C 1
ATOM 707 O O . GLY A 1 91 ? -19.357 -4.241 18.945 1.00 92.50 91 GLY A O 1
ATOM 708 N N . ASN A 1 92 ? -18.311 -5.578 20.426 1.00 92.00 92 ASN A N 1
ATOM 709 C CA . ASN A 1 92 ? -18.271 -4.621 21.539 1.00 92.00 92 ASN A CA 1
ATOM 710 C C . ASN A 1 92 ? -17.373 -3.400 21.274 1.00 92.00 92 ASN A C 1
ATOM 712 O O . ASN A 1 92 ? -17.421 -2.441 22.030 1.00 92.00 92 ASN A O 1
ATOM 716 N N . LEU A 1 93 ? -16.546 -3.428 20.220 1.00 91.12 93 LEU A N 1
ATOM 717 C CA . LEU A 1 93 ? -15.740 -2.276 19.800 1.00 91.12 93 LEU A CA 1
ATOM 718 C C . LEU A 1 93 ? -16.551 -1.286 18.952 1.00 91.12 93 LEU A C 1
ATOM 720 O O . LEU A 1 93 ? -16.070 -0.196 18.637 1.00 91.12 93 LEU A O 1
ATOM 724 N N . ARG A 1 94 ? -17.771 -1.657 18.543 1.00 93.06 94 ARG A N 1
ATOM 725 C CA . ARG A 1 94 ? -18.676 -0.756 17.836 1.00 93.06 94 ARG A CA 1
ATOM 726 C C . ARG A 1 94 ? -19.058 0.382 18.781 1.00 93.06 94 ARG A C 1
ATOM 728 O O . ARG A 1 94 ? -19.529 0.133 19.882 1.00 93.06 94 ARG A O 1
ATOM 735 N N . PHE A 1 95 ? -18.889 1.616 18.318 1.00 93.31 95 PHE A N 1
ATOM 736 C CA . PHE A 1 95 ? -19.131 2.847 19.086 1.00 93.31 95 PHE A CA 1
ATOM 737 C C . PHE A 1 95 ? -18.158 3.118 20.245 1.00 93.31 95 PHE A C 1
ATOM 739 O O . PHE A 1 95 ? -18.313 4.129 20.924 1.00 93.31 95 PHE A O 1
ATOM 746 N N . GLU A 1 96 ? -17.130 2.290 20.431 1.00 92.62 96 GLU A N 1
ATOM 747 C CA . GLU A 1 96 ? -16.053 2.558 21.384 1.00 92.62 96 GLU A CA 1
ATOM 748 C C . GLU A 1 96 ? -14.982 3.466 20.756 1.00 92.62 96 GLU A C 1
ATOM 750 O O . GLU A 1 96 ? -14.898 3.617 19.528 1.00 92.62 96 GLU A O 1
ATOM 755 N N . ARG A 1 97 ? -14.125 4.076 21.586 1.00 91.06 97 ARG A N 1
ATOM 756 C CA . ARG A 1 97 ? -12.955 4.804 21.083 1.00 91.06 97 ARG A CA 1
ATOM 757 C C . ARG A 1 97 ? -12.112 3.890 20.188 1.00 91.06 97 ARG A C 1
ATOM 759 O O . ARG A 1 97 ? -11.869 2.727 20.502 1.00 91.06 97 ARG A O 1
ATOM 766 N N . ILE A 1 98 ? -11.582 4.447 19.097 1.00 89.06 98 ILE A N 1
ATOM 767 C CA . ILE A 1 98 ? -10.688 3.703 18.211 1.00 89.06 98 ILE A CA 1
ATOM 768 C C . ILE A 1 98 ? -9.497 3.119 18.977 1.00 89.06 98 ILE A C 1
ATOM 770 O O . ILE A 1 98 ? -8.733 3.821 19.643 1.00 89.06 98 ILE A O 1
ATOM 774 N N . HIS A 1 99 ? -9.327 1.807 18.862 1.00 88.06 99 HIS A N 1
ATOM 775 C CA . HIS A 1 99 ? -8.247 1.100 19.526 1.00 88.06 99 HIS A CA 1
ATOM 776 C C . HIS A 1 99 ? -7.092 0.852 18.561 1.00 88.06 99 HIS A C 1
ATOM 778 O O . HIS A 1 99 ? -7.118 -0.104 17.783 1.00 88.06 99 HIS A O 1
ATOM 784 N N . VAL A 1 100 ? -6.056 1.685 18.655 1.00 86.56 100 VAL A N 1
ATOM 785 C CA . VAL A 1 100 ? -4.781 1.473 17.954 1.00 86.56 100 VAL A CA 1
ATOM 786 C C . VAL A 1 100 ? -4.204 0.115 18.363 1.00 86.56 100 VAL A C 1
ATOM 788 O O . VAL A 1 100 ? -4.247 -0.248 19.543 1.00 86.56 100 VAL A O 1
ATOM 791 N N . GLN A 1 101 ? -3.701 -0.654 17.396 1.00 71.12 101 GLN A N 1
ATOM 792 C CA . GLN A 1 101 ? -3.026 -1.923 17.671 1.00 71.12 101 GLN A CA 1
ATOM 793 C C . GLN A 1 101 ? -1.773 -1.639 18.502 1.00 71.12 101 GLN A C 1
ATOM 795 O O . GLN A 1 101 ? -0.761 -1.234 17.966 1.00 71.12 101 GLN A O 1
ATOM 800 N N . ARG A 1 102 ? -1.826 -1.818 19.823 1.00 68.38 102 ARG A N 1
ATOM 801 C CA . ARG A 1 102 ? -0.614 -1.927 20.639 1.00 68.38 102 ARG A CA 1
ATOM 802 C C . ARG A 1 102 ? -0.196 -3.385 20.602 1.00 68.38 102 ARG A C 1
ATOM 804 O O . ARG A 1 102 ? -0.795 -4.204 21.291 1.00 68.38 102 ARG A O 1
ATOM 811 N N . ILE A 1 103 ? 0.779 -3.705 19.765 1.00 55.16 103 ILE A N 1
ATOM 812 C CA . ILE A 1 103 ? 1.459 -4.996 19.816 1.00 55.16 103 ILE A CA 1
ATOM 813 C C . ILE A 1 103 ? 2.815 -4.709 20.449 1.00 55.16 103 ILE A C 1
ATOM 815 O O . ILE A 1 103 ? 3.514 -3.794 20.019 1.00 55.16 103 ILE A O 1
ATOM 819 N N . LEU A 1 104 ? 3.137 -5.434 21.519 1.00 48.94 104 LEU A N 1
ATOM 820 C CA . LEU A 1 104 ? 4.492 -5.478 22.047 1.00 48.94 104 LEU A CA 1
ATOM 821 C C . LEU A 1 104 ? 5.356 -6.066 20.928 1.00 48.94 104 LEU A C 1
ATOM 823 O O . LEU A 1 104 ? 5.221 -7.244 20.604 1.00 48.94 104 LEU A O 1
ATOM 827 N N . ALA A 1 105 ? 6.158 -5.226 20.274 1.00 45.72 105 ALA A N 1
ATOM 828 C CA . ALA A 1 105 ? 7.262 -5.727 19.474 1.00 45.72 105 ALA A CA 1
ATOM 829 C C . ALA A 1 105 ? 8.162 -6.546 20.413 1.00 45.72 105 ALA A C 1
ATOM 831 O O . ALA A 1 105 ? 8.371 -6.125 21.553 1.00 45.72 105 ALA A O 1
ATOM 832 N N . CYS A 1 106 ? 8.572 -7.731 19.953 1.00 44.72 106 CYS A N 1
ATOM 833 C CA . CYS A 1 106 ? 9.438 -8.659 20.684 1.00 44.72 106 CYS A CA 1
ATOM 834 C C . CYS A 1 106 ? 10.645 -7.967 21.326 1.00 44.72 106 CYS A C 1
ATOM 836 O O . CYS A 1 106 ? 11.224 -7.074 20.665 1.00 44.72 106 CYS A O 1
#

Solvent-accessible surface area (backbone atoms only — not comparable to full-atom values): 7351 Å² total; per-residue (Å²): 135,87,82,86,86,82,86,86,84,81,93,74,82,87,79,75,89,78,76,85,82,90,71,88,70,64,55,72,59,52,53,50,50,53,53,51,51,50,52,47,49,57,67,64,59,58,87,74,80,80,74,49,70,45,78,45,83,50,82,87,48,76,46,74,27,38,57,46,68,47,85,97,67,80,46,75,44,81,48,73,76,88,75,80,74,47,57,79,67,55,77,88,41,48,94,47,80,86,46,61,72,83,61,84,64,130

Radius of gyration: 33.83 Å; Cα contacts (8 Å, |Δi|>4): 69; chains: 1; bounding box: 71×55×80 Å

pLDDT: mean 74.35, std 19.64, range [37.47, 95.38]

Mean predicted aligned error: 17.28 Å